Protein AF-A0A2V5UMK8-F1 (afdb_monomer_lite)

Radius of gyration: 26.57 Å; chains: 1; bounding box: 65×56×53 Å

Structure (mmCIF, N/CA/C/O backbone):
data_AF-A0A2V5UMK8-F1
#
_entry.id   AF-A0A2V5UMK8-F1
#
loop_
_atom_site.group_PDB
_atom_site.id
_atom_site.type_symbol
_atom_site.label_atom_id
_atom_site.label_alt_id
_atom_site.label_comp_id
_atom_site.label_asym_id
_atom_site.label_entity_id
_atom_site.label_seq_id
_atom_site.pdbx_PDB_ins_code
_atom_site.Cartn_x
_atom_site.Cartn_y
_atom_site.Cartn_z
_atom_site.occupancy
_atom_site.B_iso_or_equiv
_atom_site.auth_seq_id
_atom_site.auth_comp_id
_atom_site.auth_asym_id
_atom_site.auth_atom_id
_atom_site.pdbx_PDB_model_num
ATOM 1 N N . MET A 1 1 ? 15.192 20.228 -16.093 1.00 54.19 1 MET A N 1
ATOM 2 C CA . MET A 1 1 ? 15.512 18.906 -16.683 1.00 54.19 1 MET A CA 1
ATOM 3 C C . MET A 1 1 ? 14.305 18.420 -17.488 1.00 54.19 1 MET A C 1
ATOM 5 O O . MET A 1 1 ? 13.425 17.809 -16.899 1.00 54.19 1 MET A O 1
ATOM 9 N N . PRO A 1 2 ? 14.217 18.729 -18.793 1.00 76.25 2 PRO A N 1
ATOM 10 C CA . PRO A 1 2 ? 13.016 18.487 -19.614 1.00 76.25 2 PRO A CA 1
ATOM 11 C C . PRO A 1 2 ? 12.620 17.009 -19.768 1.00 76.25 2 PRO A C 1
ATOM 13 O O . PRO A 1 2 ? 11.443 16.683 -19.874 1.00 76.25 2 PRO A O 1
ATOM 16 N N . GLN A 1 3 ? 13.601 16.107 -19.758 1.00 80.94 3 GLN A N 1
ATOM 17 C CA . GLN A 1 3 ? 13.406 14.666 -19.945 1.00 80.94 3 GLN A CA 1
ATOM 18 C C . GLN A 1 3 ? 13.043 13.902 -18.661 1.00 80.94 3 GLN A C 1
ATOM 20 O O . GLN A 1 3 ? 12.624 12.748 -18.733 1.00 80.94 3 GLN A O 1
ATOM 25 N N . LYS A 1 4 ? 13.223 14.507 -17.480 1.00 87.56 4 LYS A N 1
ATOM 26 C CA . LYS A 1 4 ? 12.991 13.837 -16.197 1.00 87.56 4 LYS A CA 1
ATOM 27 C C . LYS A 1 4 ? 11.522 13.998 -15.805 1.00 87.56 4 LYS A C 1
ATOM 29 O O . LYS A 1 4 ? 11.128 15.059 -15.334 1.00 87.56 4 LYS A O 1
ATOM 34 N N . LYS A 1 5 ? 10.730 12.942 -16.000 1.00 85.06 5 LYS A N 1
ATOM 35 C CA . LYS A 1 5 ? 9.374 12.825 -15.447 1.00 85.06 5 LYS A CA 1
ATOM 36 C C . LYS A 1 5 ? 9.430 11.968 -14.187 1.00 85.06 5 LYS A C 1
ATOM 38 O O . LYS A 1 5 ? 9.942 10.851 -14.243 1.00 85.06 5 LYS A O 1
ATOM 43 N N . ASN A 1 6 ? 8.929 12.491 -13.075 1.00 90.94 6 ASN A N 1
ATOM 44 C CA . ASN A 1 6 ? 8.867 11.753 -11.819 1.00 90.94 6 ASN A CA 1
ATOM 45 C C . ASN A 1 6 ? 7.562 10.940 -11.768 1.00 90.94 6 ASN A C 1
ATOM 47 O O . ASN A 1 6 ? 6.521 11.436 -12.205 1.00 90.94 6 ASN A O 1
ATOM 51 N N . PRO A 1 7 ? 7.580 9.700 -11.256 1.00 90.56 7 PRO A N 1
ATOM 52 C CA . PRO A 1 7 ? 6.381 8.885 -11.104 1.00 90.56 7 PRO A CA 1
ATOM 53 C C . PRO A 1 7 ? 5.605 9.258 -9.826 1.00 90.56 7 PRO A C 1
ATOM 55 O O . PRO A 1 7 ? 5.229 8.381 -9.049 1.00 90.56 7 PRO A O 1
ATOM 58 N N . ASP A 1 8 ? 5.336 10.553 -9.619 1.00 90.19 8 ASP A N 1
ATOM 59 C CA . ASP A 1 8 ? 4.770 11.099 -8.372 1.00 90.19 8 ASP A CA 1
ATOM 60 C C . ASP A 1 8 ? 3.454 10.400 -7.984 1.00 90.19 8 ASP A C 1
ATOM 62 O O . ASP A 1 8 ? 3.213 10.081 -6.822 1.00 90.19 8 ASP A O 1
ATOM 66 N N . MET A 1 9 ? 2.624 10.066 -8.976 1.00 88.38 9 MET A N 1
ATOM 67 C CA . MET A 1 9 ? 1.349 9.364 -8.779 1.00 88.38 9 MET A CA 1
ATOM 68 C C . MET A 1 9 ? 1.532 7.972 -8.160 1.00 88.38 9 MET A C 1
ATOM 70 O O . MET A 1 9 ? 0.804 7.586 -7.239 1.00 88.38 9 MET A O 1
ATOM 74 N N . ALA A 1 10 ? 2.525 7.217 -8.636 1.00 91.44 10 ALA A N 1
ATOM 75 C CA . ALA A 1 10 ? 2.846 5.898 -8.104 1.00 91.44 10 ALA A CA 1
ATOM 76 C C . ALA A 1 10 ? 3.501 6.006 -6.717 1.00 91.44 10 ALA A C 1
ATOM 78 O O . ALA A 1 10 ? 3.226 5.190 -5.835 1.00 91.44 10 ALA A O 1
ATOM 79 N N . GLU A 1 11 ? 4.324 7.033 -6.494 1.00 94.19 11 GLU A N 1
ATOM 80 C CA . GLU A 1 11 ? 4.958 7.298 -5.201 1.00 94.19 11 GLU A CA 1
ATOM 81 C C . GLU A 1 11 ? 3.935 7.652 -4.119 1.00 94.19 11 GLU A C 1
ATOM 83 O O . GLU A 1 11 ? 3.938 7.041 -3.047 1.00 94.19 11 GLU A O 1
ATOM 88 N N . LEU A 1 12 ? 3.010 8.565 -4.419 1.00 92.50 12 LEU A N 1
ATOM 89 C CA . LEU A 1 12 ? 1.935 8.960 -3.511 1.00 92.50 12 LEU A CA 1
ATOM 90 C C . LEU A 1 12 ? 1.014 7.787 -3.187 1.00 92.50 12 LEU A C 1
ATOM 92 O O . LEU A 1 12 ? 0.648 7.593 -2.027 1.00 92.50 12 LEU A O 1
ATOM 96 N N . THR A 1 13 ? 0.665 6.973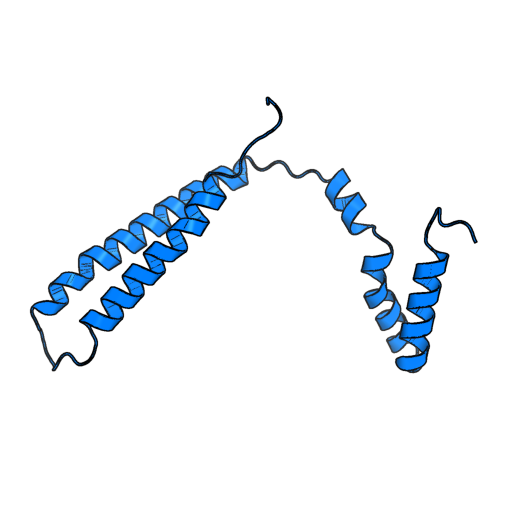 -4.185 1.00 93.44 13 THR A N 1
ATOM 97 C CA . THR A 1 13 ? -0.214 5.824 -3.947 1.00 93.44 13 THR A CA 1
ATOM 98 C C . THR A 1 13 ? 0.470 4.751 -3.103 1.00 93.44 13 THR A C 1
ATOM 100 O O . THR A 1 13 ? -0.151 4.193 -2.203 1.00 93.44 13 THR A O 1
ATOM 103 N N . ARG A 1 14 ? 1.776 4.531 -3.298 1.00 94.75 14 ARG A N 1
ATOM 104 C CA . ARG A 1 14 ? 2.576 3.663 -2.423 1.00 94.75 14 ARG A CA 1
ATOM 105 C C . ARG A 1 14 ? 2.643 4.188 -0.987 1.00 94.75 14 ARG A C 1
ATOM 107 O O . ARG A 1 14 ? 2.568 3.396 -0.053 1.00 94.75 14 ARG A O 1
ATOM 114 N N . GLY A 1 15 ? 2.760 5.502 -0.796 1.00 95.06 15 GLY A N 1
ATOM 115 C CA . GLY A 1 15 ? 2.719 6.119 0.535 1.00 95.06 15 GLY A CA 1
ATOM 116 C C . GLY A 1 15 ? 1.364 5.944 1.230 1.00 95.06 15 GLY A C 1
ATOM 117 O O . GLY A 1 15 ? 1.307 5.646 2.423 1.00 95.06 15 GLY A O 1
ATOM 118 N N . LYS A 1 16 ? 0.264 6.044 0.472 1.00 95.56 16 LYS A N 1
ATOM 119 C CA . LYS A 1 16 ? -1.108 5.857 0.975 1.00 95.56 16 LYS A CA 1
ATOM 120 C C . LYS A 1 16 ? -1.374 4.457 1.538 1.00 95.56 16 LYS A C 1
ATOM 122 O O . LYS A 1 16 ? -2.249 4.324 2.390 1.00 95.56 16 LYS A O 1
ATOM 127 N N . THR A 1 17 ? -0.587 3.443 1.176 1.00 96.19 17 THR A N 1
ATOM 128 C CA . THR A 1 17 ? -0.655 2.111 1.804 1.00 96.19 17 THR A CA 1
ATOM 129 C C . THR A 1 17 ? -0.484 2.176 3.325 1.00 96.19 17 THR A C 1
ATOM 131 O O . THR A 1 17 ? -1.200 1.489 4.049 1.00 96.19 17 THR A O 1
ATOM 134 N N . GLY A 1 18 ? 0.404 3.040 3.832 1.00 96.69 18 GLY A N 1
ATOM 135 C CA . GLY A 1 18 ? 0.600 3.202 5.277 1.00 96.69 18 GLY A CA 1
ATOM 136 C C . GLY A 1 18 ? -0.651 3.719 5.993 1.00 96.69 18 GLY A C 1
ATOM 137 O O . GLY A 1 18 ? -0.986 3.237 7.072 1.00 96.69 18 GLY A O 1
ATOM 138 N N . ARG A 1 19 ? -1.388 4.639 5.358 1.00 95.75 19 ARG A N 1
ATOM 139 C CA . ARG A 1 19 ? -2.665 5.158 5.873 1.00 95.75 19 ARG A CA 1
ATOM 140 C C . ARG A 1 19 ? -3.719 4.056 5.956 1.00 95.75 19 ARG A C 1
ATOM 142 O O . ARG A 1 19 ? -4.352 3.908 6.993 1.00 95.75 19 ARG A O 1
ATOM 149 N N . LEU A 1 20 ? -3.839 3.229 4.915 1.00 97.44 20 LEU A N 1
ATOM 150 C CA . LEU A 1 20 ? -4.780 2.102 4.902 1.00 97.44 20 LEU A CA 1
ATOM 151 C C . LEU A 1 20 ? -4.477 1.077 6.004 1.00 97.44 20 LEU A C 1
ATOM 153 O O . LEU A 1 20 ? -5.396 0.577 6.649 1.00 97.44 20 LEU A O 1
ATOM 157 N N . TYR A 1 21 ? -3.199 0.794 6.266 1.00 98.12 21 TYR A N 1
ATOM 158 C CA . TYR A 1 21 ? -2.812 -0.058 7.394 1.00 98.12 21 TYR A CA 1
ATOM 159 C C . TYR A 1 21 ? -3.140 0.574 8.747 1.00 98.12 21 TYR A C 1
ATOM 161 O O . TYR A 1 21 ? -3.605 -0.131 9.640 1.00 98.12 21 TYR A O 1
ATOM 169 N N . GLY A 1 22 ? -2.952 1.888 8.891 1.00 97.81 22 GLY A N 1
ATOM 170 C CA . GLY A 1 22 ? -3.378 2.628 10.080 1.00 97.81 22 GLY A CA 1
ATOM 171 C C . GLY A 1 22 ? -4.881 2.498 10.329 1.00 97.81 22 GLY A C 1
ATOM 172 O O . GLY A 1 22 ? -5.287 2.123 11.427 1.00 97.81 22 GLY A O 1
ATOM 173 N N . ASN A 1 23 ? -5.693 2.706 9.290 1.00 97.62 23 ASN A N 1
ATOM 174 C CA . ASN A 1 23 ? -7.150 2.579 9.359 1.00 97.62 23 ASN A CA 1
ATOM 175 C C . ASN A 1 23 ? -7.581 1.158 9.751 1.00 97.62 23 ASN A C 1
ATOM 177 O O . ASN A 1 23 ? -8.424 0.985 10.630 1.00 97.62 23 ASN A O 1
ATOM 181 N N . LEU A 1 24 ? -6.957 0.132 9.160 1.00 97.50 24 LEU A N 1
ATOM 182 C CA . LEU A 1 24 ? -7.217 -1.264 9.517 1.00 97.50 24 LEU A CA 1
ATOM 183 C C . LEU A 1 24 ? -6.882 -1.546 10.987 1.00 97.50 24 LEU A C 1
ATOM 185 O O . LEU A 1 24 ? -7.689 -2.138 11.701 1.00 97.50 24 LEU A O 1
ATOM 189 N N . MET A 1 25 ? -5.701 -1.128 11.447 1.00 97.94 25 MET A N 1
ATOM 190 C CA . MET A 1 25 ? -5.273 -1.374 12.826 1.00 97.94 25 MET A CA 1
ATOM 191 C C . MET A 1 25 ? -6.129 -0.618 13.839 1.00 97.94 25 MET A C 1
ATOM 193 O O . MET A 1 25 ? -6.443 -1.172 14.893 1.00 97.94 25 MET A O 1
ATOM 197 N N . SER A 1 26 ? -6.551 0.605 13.513 1.00 95.88 26 SER A N 1
ATOM 198 C CA . SER A 1 26 ? -7.515 1.365 14.310 1.00 95.88 26 SER A CA 1
ATOM 199 C C . SER A 1 26 ? -8.824 0.585 14.453 1.00 95.88 26 SER A C 1
ATOM 201 O O . SER A 1 26 ? -9.215 0.265 15.573 1.00 95.88 26 SER A O 1
ATOM 203 N N . MET A 1 27 ? -9.422 0.147 13.342 1.00 96.00 27 MET A N 1
ATOM 204 C CA . MET A 1 27 ? -10.691 -0.586 13.353 1.00 96.00 27 MET A CA 1
ATOM 205 C C . MET A 1 27 ? -10.599 -1.917 14.116 1.00 96.00 27 MET A C 1
ATOM 207 O O . MET A 1 27 ? -11.464 -2.225 14.935 1.00 96.00 27 MET A O 1
ATOM 211 N N . LEU A 1 28 ? -9.529 -2.693 13.910 1.00 96.88 28 LEU A N 1
ATOM 212 C CA . LEU A 1 28 ? -9.296 -3.937 14.655 1.00 96.88 28 LEU A CA 1
ATOM 213 C C . LEU A 1 28 ? -9.151 -3.689 16.160 1.00 96.88 28 LEU A C 1
ATOM 215 O O . LEU A 1 28 ? -9.624 -4.495 16.960 1.00 96.88 28 LEU A O 1
ATOM 219 N N . THR A 1 29 ? -8.509 -2.587 16.548 1.00 96.06 29 THR A N 1
ATOM 220 C CA . THR A 1 29 ? -8.294 -2.241 17.957 1.00 96.06 29 THR A CA 1
ATOM 221 C C . THR A 1 29 ? -9.578 -1.749 18.614 1.00 96.06 29 THR A C 1
ATOM 223 O O . THR A 1 29 ? -9.877 -2.195 19.717 1.00 96.06 29 THR A O 1
ATOM 226 N N . THR A 1 30 ? -10.371 -0.918 17.932 1.00 94.62 30 THR A N 1
ATOM 227 C CA . THR A 1 30 ? -11.696 -0.485 18.405 1.00 94.62 30 THR A CA 1
ATOM 228 C C . THR A 1 30 ? -12.616 -1.679 18.633 1.00 94.62 30 THR A C 1
ATOM 230 O O . THR A 1 30 ? -13.310 -1.749 19.640 1.00 94.62 30 THR A O 1
ATOM 233 N N . MET A 1 31 ? -12.587 -2.663 17.731 1.00 95.06 31 MET A N 1
ATOM 234 C CA . MET A 1 31 ? -13.447 -3.845 17.825 1.00 95.06 31 MET A CA 1
ATOM 235 C C . MET A 1 31 ? -12.949 -4.899 18.826 1.00 95.06 31 MET A C 1
ATOM 237 O O . MET A 1 31 ? -13.686 -5.824 19.181 1.00 95.06 31 MET A O 1
ATOM 241 N N . LYS A 1 32 ? -11.696 -4.802 19.281 1.00 96.62 32 LYS A N 1
ATOM 242 C CA . LYS A 1 32 ? -11.070 -5.814 20.133 1.00 96.62 32 LYS A CA 1
ATOM 243 C C . LYS A 1 32 ? -11.750 -5.874 21.501 1.00 96.62 32 LYS A C 1
ATOM 245 O O . LYS A 1 32 ? -11.705 -4.922 22.267 1.00 96.62 32 LYS A O 1
ATOM 250 N N . ALA A 1 33 ? -12.244 -7.063 21.852 1.00 95.62 33 ALA A N 1
ATOM 251 C CA . ALA A 1 33 ? -12.823 -7.374 23.162 1.00 95.62 33 ALA A CA 1
ATOM 252 C C . ALA A 1 33 ? -14.060 -6.535 23.545 1.00 95.62 33 ALA A C 1
ATOM 254 O O . ALA A 1 33 ? -14.382 -6.433 24.729 1.00 95.62 33 ALA A O 1
ATOM 255 N N . LEU A 1 34 ? -14.783 -5.989 22.560 1.00 94.94 34 LEU A N 1
ATOM 256 C CA . LEU A 1 34 ? -16.097 -5.401 22.806 1.00 94.94 34 LEU A CA 1
ATOM 257 C C . LEU A 1 34 ? -17.097 -6.495 23.229 1.00 94.94 34 LEU A C 1
ATOM 259 O O . LEU A 1 34 ? -17.211 -7.515 22.541 1.00 94.94 34 LEU A O 1
ATOM 263 N N . PRO A 1 35 ? -17.833 -6.313 24.340 1.00 95.06 35 PRO A N 1
ATOM 264 C CA . PRO A 1 35 ? -18.922 -7.211 24.698 1.00 95.06 35 PRO A CA 1
ATOM 265 C C . PRO A 1 35 ? -20.068 -7.080 23.686 1.00 95.06 35 PRO A C 1
ATOM 267 O O . PRO A 1 35 ? -20.296 -6.012 23.127 1.00 95.06 35 PRO A O 1
ATOM 270 N N . SER A 1 36 ? -20.836 -8.148 23.472 1.00 92.75 36 SER A N 1
ATOM 271 C CA . SER A 1 36 ? -22.100 -8.047 22.721 1.00 92.75 36 SER A CA 1
ATOM 272 C C . SER A 1 36 ? -23.110 -7.201 23.519 1.00 92.75 36 SER A C 1
ATOM 274 O O . SER A 1 36 ? -23.136 -7.295 24.743 1.00 92.75 36 SER A O 1
ATOM 276 N N . SER A 1 37 ? -23.985 -6.368 22.948 1.00 90.56 37 SER A N 1
ATOM 277 C CA . SER A 1 37 ? -24.328 -6.134 21.537 1.00 90.56 37 SER A CA 1
ATOM 278 C C . SER A 1 37 ? -23.788 -4.775 21.047 1.00 90.56 37 SER A C 1
ATOM 280 O O . SER A 1 37 ? -22.604 -4.677 20.741 1.00 90.56 37 SER A O 1
ATOM 282 N N . TYR A 1 38 ? -24.613 -3.727 20.958 1.00 94.25 38 TYR A N 1
ATOM 283 C CA . TYR A 1 38 ? -24.177 -2.403 20.506 1.00 94.25 38 TYR A CA 1
ATOM 284 C C . TYR A 1 38 ? -23.413 -1.651 21.602 1.00 94.25 38 TYR A C 1
ATOM 286 O O . TYR A 1 38 ? -23.933 -1.449 22.700 1.00 94.25 38 TYR A O 1
ATOM 294 N N . ASN A 1 39 ? -22.219 -1.167 21.255 1.00 96.12 39 ASN A N 1
ATOM 295 C CA . ASN A 1 39 ? -21.408 -0.270 22.077 1.00 96.12 39 ASN A CA 1
ATOM 296 C C . ASN A 1 39 ? -21.184 1.039 21.319 1.00 96.12 39 ASN A C 1
ATOM 298 O O . ASN A 1 39 ? -21.068 1.043 20.093 1.00 96.12 39 ASN A O 1
ATOM 302 N N . ARG A 1 40 ? -21.111 2.164 22.036 1.00 95.31 40 ARG A N 1
ATOM 303 C CA . ARG A 1 40 ? -20.971 3.484 21.403 1.00 95.31 40 ARG A CA 1
ATOM 304 C C . ARG A 1 40 ? -19.598 3.691 20.755 1.00 95.31 40 ARG A C 1
ATOM 306 O O . ARG A 1 40 ? -19.502 4.457 19.807 1.00 95.31 40 ARG A O 1
ATOM 313 N N . ASP A 1 41 ? -18.594 2.944 21.195 1.00 94.19 41 ASP A N 1
ATOM 314 C CA . ASP A 1 41 ? -17.256 2.822 20.607 1.00 94.19 41 ASP A CA 1
ATOM 315 C C . ASP A 1 41 ? -17.312 2.451 19.116 1.00 94.19 41 ASP A C 1
ATOM 317 O O . ASP A 1 41 ? -16.476 2.883 18.328 1.00 94.19 41 ASP A O 1
ATOM 321 N N . MET A 1 42 ? -18.353 1.719 18.694 1.00 93.81 42 MET A N 1
ATOM 322 C CA . MET A 1 42 ? -18.570 1.369 17.287 1.00 93.81 42 MET A CA 1
ATOM 323 C C . MET A 1 42 ? -18.841 2.588 16.396 1.00 93.81 42 MET A C 1
ATOM 325 O O . MET A 1 42 ? -18.900 2.429 15.188 1.00 93.81 42 MET A O 1
ATOM 329 N N . GLN A 1 43 ? -19.022 3.799 16.936 1.00 94.88 43 GLN A N 1
ATOM 330 C CA . GLN A 1 43 ? -19.181 5.008 16.119 1.00 94.88 43 GLN A CA 1
ATOM 331 C C . GLN A 1 43 ? -17.907 5.386 15.348 1.00 94.88 43 GLN A C 1
ATOM 333 O O . GLN A 1 43 ? -18.029 5.984 14.279 1.00 94.88 43 GLN A O 1
ATOM 338 N N . GLU A 1 44 ? -16.736 4.968 15.838 1.00 93.38 44 GLU A N 1
ATOM 339 C CA . GLU A 1 44 ? -15.420 5.191 15.216 1.00 93.38 44 GLU A CA 1
ATOM 340 C C . GLU A 1 44 ? -15.197 4.353 13.936 1.00 93.38 44 GLU A C 1
ATOM 342 O O . GLU A 1 44 ? -14.194 4.506 13.242 1.00 93.38 44 GLU A O 1
ATOM 347 N N . ASP A 1 45 ? -16.126 3.458 13.586 1.00 91.50 45 ASP A N 1
ATOM 348 C CA . ASP A 1 45 ? -16.019 2.579 12.416 1.00 91.50 45 ASP A CA 1
ATOM 349 C C . ASP A 1 45 ? -16.057 3.326 11.069 1.00 91.50 45 ASP A C 1
ATOM 351 O O . ASP A 1 45 ? -15.398 2.931 10.103 1.00 91.50 45 ASP A O 1
ATOM 355 N N . LYS A 1 46 ? -16.832 4.411 10.996 1.00 93.81 46 LYS A N 1
ATOM 356 C CA . LYS A 1 46 ? -17.160 5.105 9.743 1.00 93.81 46 LYS A CA 1
ATOM 357 C C . LYS A 1 46 ? -15.993 5.894 9.184 1.00 93.81 46 LYS A C 1
ATOM 359 O O . LYS A 1 46 ? -15.783 5.862 7.976 1.00 93.81 46 LYS A O 1
ATOM 364 N N . GLU A 1 47 ? -15.249 6.597 10.032 1.00 94.50 47 GLU A N 1
ATOM 365 C CA . GLU A 1 47 ? -14.185 7.493 9.574 1.00 94.50 47 GLU A CA 1
ATOM 366 C C . GLU A 1 47 ? -13.072 6.707 8.879 1.00 94.50 47 GLU A C 1
ATOM 368 O O . GLU A 1 47 ? -12.755 6.971 7.718 1.00 94.50 47 GLU A O 1
ATOM 373 N N . ALA A 1 48 ? -12.554 5.671 9.548 1.00 94.31 48 ALA A N 1
ATOM 374 C CA . ALA A 1 48 ? -11.515 4.802 9.002 1.00 94.31 48 ALA A CA 1
ATOM 375 C C . ALA A 1 48 ? -11.985 4.060 7.738 1.00 94.31 48 ALA A C 1
ATOM 377 O O . ALA A 1 48 ? -11.210 3.884 6.790 1.00 94.31 48 ALA A O 1
ATOM 378 N N . LEU A 1 49 ? -13.254 3.638 7.694 1.00 96.06 49 LEU A N 1
ATOM 379 C CA . LEU A 1 49 ? -13.824 2.959 6.534 1.00 96.06 49 LEU A CA 1
ATOM 380 C C . LEU A 1 49 ? -13.967 3.901 5.333 1.00 96.06 49 LEU A C 1
ATOM 382 O O . LEU A 1 49 ? -13.492 3.571 4.244 1.00 96.06 49 LEU A O 1
ATOM 386 N N . PHE A 1 50 ? -14.600 5.062 5.511 1.00 97.50 50 PHE A N 1
ATOM 387 C CA . PHE A 1 50 ? -14.830 6.014 4.422 1.00 97.50 50 PHE A CA 1
ATOM 388 C C . PHE A 1 50 ? -13.522 6.572 3.879 1.00 97.50 50 PHE A C 1
ATOM 390 O O . PHE A 1 50 ? -13.317 6.561 2.667 1.00 97.50 50 PHE A O 1
ATOM 397 N N . ASP A 1 51 ? -12.587 6.923 4.760 1.00 97.38 51 ASP A N 1
ATOM 398 C CA . ASP A 1 51 ? -11.256 7.357 4.353 1.00 97.38 51 ASP A CA 1
ATOM 399 C C . ASP A 1 51 ? -10.527 6.307 3.501 1.00 97.38 51 ASP A C 1
ATOM 401 O O . ASP A 1 51 ? -9.896 6.626 2.487 1.00 97.38 51 ASP A O 1
ATOM 405 N N . SER A 1 52 ? -10.644 5.031 3.880 1.00 97.38 52 SER A N 1
ATOM 406 C CA . SER A 1 52 ? -10.045 3.928 3.128 1.00 97.38 52 SER A CA 1
ATOM 407 C C . SER A 1 52 ? -10.688 3.766 1.752 1.00 97.38 52 SER A C 1
ATOM 409 O O . SER A 1 52 ? -9.979 3.635 0.752 1.00 97.38 52 SER A O 1
ATOM 411 N N . VAL A 1 53 ? -12.021 3.810 1.681 1.00 97.75 53 VAL A N 1
ATOM 412 C CA . VAL A 1 53 ? -12.768 3.694 0.420 1.00 97.75 53 VAL A CA 1
ATOM 413 C C . VAL A 1 53 ? -12.425 4.842 -0.525 1.00 97.75 53 VAL A C 1
ATOM 415 O O . VAL A 1 53 ? -12.107 4.593 -1.690 1.00 97.75 53 VAL A O 1
ATOM 418 N N . ASP A 1 54 ? -12.428 6.079 -0.035 1.00 97.38 54 ASP A N 1
ATOM 419 C CA . ASP A 1 54 ? -12.112 7.259 -0.840 1.00 97.38 54 ASP A CA 1
ATOM 420 C C . ASP A 1 54 ? -10.656 7.238 -1.303 1.00 97.38 54 ASP A C 1
ATOM 422 O O . ASP A 1 54 ? -10.345 7.550 -2.456 1.00 97.38 54 ASP A O 1
ATOM 426 N N . THR A 1 55 ? -9.742 6.801 -0.437 1.00 96.44 55 THR A N 1
ATOM 427 C CA . THR A 1 55 ? -8.330 6.631 -0.786 1.00 96.44 55 THR A CA 1
ATOM 428 C C . THR A 1 55 ? -8.148 5.621 -1.918 1.00 96.44 55 THR A C 1
ATOM 430 O O . THR A 1 55 ? -7.412 5.907 -2.867 1.00 96.44 55 THR A O 1
ATOM 433 N N . ILE A 1 56 ? -8.826 4.471 -1.849 1.00 96.69 56 ILE A N 1
ATOM 434 C CA . ILE A 1 56 ? -8.734 3.407 -2.858 1.00 96.69 56 ILE A CA 1
ATOM 435 C C . ILE A 1 56 ? -9.383 3.838 -4.175 1.00 96.69 56 ILE A C 1
ATOM 437 O O . ILE A 1 56 ? -8.779 3.648 -5.229 1.00 96.69 56 ILE A O 1
ATOM 441 N N . LYS A 1 57 ? -10.570 4.456 -4.141 1.00 97.38 57 LYS A N 1
ATOM 442 C CA . LYS A 1 57 ? -11.241 4.965 -5.350 1.00 97.38 57 LYS A CA 1
ATOM 443 C C . LYS A 1 57 ? -10.358 5.953 -6.103 1.00 97.38 57 LYS A C 1
ATOM 445 O O . LYS A 1 57 ? -10.071 5.743 -7.279 1.00 97.38 57 LYS A O 1
ATOM 450 N N . ASN A 1 58 ? -9.838 6.954 -5.394 1.00 94.94 58 ASN A N 1
ATOM 451 C CA . ASN A 1 58 ? -8.928 7.937 -5.975 1.00 94.94 58 ASN A CA 1
ATOM 452 C C . ASN A 1 58 ? -7.666 7.269 -6.543 1.00 94.94 58 ASN A C 1
ATOM 454 O O . ASN A 1 58 ? -7.230 7.598 -7.640 1.00 94.94 58 ASN A O 1
ATOM 458 N N . ALA A 1 59 ? -7.075 6.308 -5.827 1.00 95.56 59 ALA A N 1
ATOM 459 C CA . ALA A 1 59 ? -5.911 5.572 -6.318 1.00 95.56 59 ALA A CA 1
ATOM 460 C C . ALA A 1 59 ? -6.199 4.839 -7.640 1.00 95.56 59 ALA A C 1
ATOM 462 O O . ALA A 1 59 ? -5.400 4.921 -8.573 1.00 95.56 59 ALA A O 1
ATOM 463 N N . LEU A 1 60 ? -7.340 4.153 -7.736 1.00 95.69 60 LEU A N 1
ATOM 464 C CA . LEU A 1 60 ? -7.735 3.411 -8.934 1.00 95.69 60 LEU A CA 1
ATOM 465 C C . LEU A 1 60 ? -7.966 4.333 -10.135 1.00 95.69 60 LEU A C 1
ATOM 467 O O . LEU A 1 60 ? -7.474 4.041 -11.224 1.00 95.69 60 LEU A O 1
ATOM 471 N N . GLU A 1 61 ? -8.656 5.457 -9.942 1.00 95.00 61 GLU A N 1
ATOM 472 C CA . GLU A 1 61 ? -8.885 6.449 -11.001 1.00 95.00 61 GLU A CA 1
ATOM 473 C C . GLU A 1 61 ? -7.567 7.032 -11.526 1.00 95.00 61 GLU A C 1
ATOM 475 O O . GLU A 1 61 ? -7.344 7.108 -12.738 1.00 95.00 61 GLU A O 1
ATOM 480 N N . LEU A 1 62 ? -6.649 7.370 -10.617 1.00 92.75 62 LEU A N 1
ATOM 481 C CA . LEU A 1 62 ? -5.335 7.898 -10.970 1.00 92.75 62 LEU A CA 1
ATOM 482 C C . LEU A 1 62 ? -4.481 6.873 -11.724 1.00 92.75 62 LEU A C 1
ATOM 484 O O . LEU A 1 62 ? -3.845 7.217 -12.723 1.00 92.75 62 LEU A O 1
ATOM 488 N N . PHE A 1 63 ? -4.482 5.610 -11.290 1.00 94.12 63 PHE A N 1
ATOM 489 C CA . PHE A 1 63 ? -3.771 4.542 -11.993 1.00 94.12 63 PHE A CA 1
ATOM 490 C C . PHE A 1 63 ? -4.363 4.266 -13.375 1.00 94.12 63 PHE A C 1
ATOM 492 O O . PHE A 1 63 ? -3.606 4.094 -14.330 1.00 94.12 63 PHE A O 1
ATOM 499 N N . ALA A 1 64 ? -5.691 4.273 -13.512 1.00 94.94 64 ALA A N 1
ATOM 500 C CA . ALA A 1 64 ? -6.351 4.105 -14.802 1.00 94.94 64 ALA A CA 1
ATOM 501 C C . ALA A 1 64 ? -5.958 5.219 -15.788 1.00 94.94 64 ALA A C 1
ATOM 503 O O . ALA A 1 64 ? -5.635 4.937 -16.944 1.00 94.94 64 ALA A O 1
ATOM 504 N N . ALA A 1 65 ? -5.916 6.475 -15.330 1.00 92.94 65 ALA A N 1
ATOM 505 C CA . ALA A 1 65 ? -5.457 7.601 -16.140 1.00 92.94 65 ALA A CA 1
ATOM 506 C C . ALA A 1 65 ? -3.965 7.487 -16.505 1.00 92.94 65 ALA A C 1
ATOM 508 O O . ALA A 1 65 ? -3.593 7.680 -17.661 1.00 92.94 65 ALA A O 1
ATOM 509 N N . MET A 1 66 ? -3.113 7.117 -15.545 1.00 92.44 66 MET A N 1
ATOM 510 C CA . MET A 1 66 ? -1.671 6.965 -15.764 1.00 92.44 66 MET A CA 1
ATOM 511 C C . MET A 1 66 ? -1.351 5.863 -16.782 1.00 92.44 66 MET A C 1
ATOM 513 O O . MET A 1 66 ? -0.512 6.062 -17.660 1.00 92.44 66 MET A O 1
ATOM 517 N N . LEU A 1 67 ? -2.015 4.707 -16.685 1.00 92.50 67 LEU A N 1
ATOM 518 C CA . LEU A 1 67 ? -1.785 3.573 -17.584 1.00 92.50 67 LEU A CA 1
ATOM 519 C C . LEU A 1 67 ? -2.185 3.880 -19.030 1.00 92.50 67 LEU A C 1
ATOM 521 O O . LEU A 1 67 ? -1.534 3.387 -19.946 1.00 92.50 67 LEU A O 1
ATOM 525 N N . ARG A 1 68 ? -3.203 4.721 -19.247 1.00 93.94 68 ARG A N 1
ATOM 526 C CA . ARG A 1 68 ? -3.606 5.155 -20.595 1.00 93.94 68 ARG A CA 1
ATOM 527 C C . ARG A 1 68 ? -2.528 5.961 -21.320 1.00 93.94 68 ARG A C 1
ATOM 529 O O . ARG A 1 68 ? -2.414 5.852 -22.535 1.00 93.94 68 ARG A O 1
ATOM 536 N N . GLU A 1 69 ? -1.751 6.754 -20.589 1.00 92.19 69 GLU A N 1
ATOM 537 C CA . GLU A 1 69 ? -0.697 7.618 -21.144 1.00 92.19 69 GLU A CA 1
ATOM 538 C C . GLU A 1 69 ? 0.691 6.952 -21.146 1.00 92.19 69 GLU A C 1
ATOM 540 O O . GLU A 1 69 ? 1.671 7.514 -21.652 1.00 92.19 69 GLU A O 1
ATOM 545 N N . LEU A 1 70 ? 0.806 5.752 -20.567 1.00 92.25 70 LEU A N 1
ATOM 546 C CA . LEU A 1 70 ? 2.064 5.025 -20.464 1.00 92.25 70 LEU A CA 1
ATOM 547 C C . LEU A 1 70 ? 2.577 4.641 -21.859 1.00 92.25 70 LEU A C 1
ATOM 549 O O . LEU A 1 70 ? 1.953 3.875 -22.590 1.00 92.25 70 LEU A O 1
ATOM 553 N N . LYS A 1 71 ? 3.774 5.121 -22.207 1.00 92.56 71 LYS A N 1
ATOM 554 C CA . LYS A 1 71 ? 4.470 4.734 -23.439 1.00 92.56 71 LYS A CA 1
ATOM 555 C C . LYS A 1 71 ? 5.521 3.680 -23.140 1.00 92.56 71 LYS A C 1
ATOM 557 O O . LYS A 1 71 ? 6.493 3.939 -22.433 1.00 92.56 71 LYS A O 1
ATOM 562 N N . ILE A 1 72 ? 5.329 2.501 -23.714 1.00 93.56 72 ILE A N 1
ATOM 563 C CA . ILE A 1 72 ? 6.253 1.380 -23.579 1.00 93.56 72 ILE A CA 1
ATOM 564 C C . ILE A 1 72 ? 7.393 1.537 -24.590 1.00 93.56 72 ILE A C 1
ATOM 566 O O . ILE A 1 72 ? 7.159 1.660 -25.790 1.00 93.56 72 ILE A O 1
ATOM 570 N N . ASN A 1 73 ? 8.639 1.500 -24.112 1.00 94.38 73 ASN A N 1
ATOM 571 C CA . ASN A 1 73 ? 9.811 1.438 -24.982 1.00 94.38 73 ASN A CA 1
ATOM 572 C C . ASN A 1 73 ? 10.108 -0.027 -25.332 1.00 94.38 73 ASN A C 1
ATOM 574 O O . ASN A 1 73 ? 10.818 -0.715 -24.596 1.00 94.38 73 ASN A O 1
ATOM 578 N N . ARG A 1 74 ? 9.531 -0.492 -26.446 1.00 94.31 74 ARG A N 1
ATOM 579 C CA . ARG A 1 74 ? 9.641 -1.884 -26.898 1.00 94.31 74 ARG A CA 1
ATOM 580 C C . ARG A 1 74 ? 11.084 -2.296 -27.172 1.00 94.31 74 ARG A C 1
ATOM 582 O O . ARG A 1 74 ? 11.495 -3.329 -26.669 1.00 94.31 74 ARG A O 1
ATOM 589 N N . GLU A 1 75 ? 11.849 -1.480 -27.892 1.00 94.00 75 GLU A N 1
ATOM 590 C CA . GLU A 1 75 ? 13.242 -1.786 -28.249 1.00 94.00 75 GLU A CA 1
ATOM 591 C C . GLU A 1 75 ? 14.111 -1.995 -27.006 1.00 94.00 75 GLU A C 1
ATOM 593 O O . GLU A 1 75 ? 14.845 -2.974 -26.904 1.00 94.00 75 GLU A O 1
ATOM 598 N N . ARG A 1 76 ? 13.982 -1.110 -26.008 1.00 92.12 76 ARG A N 1
ATOM 599 C CA . ARG A 1 76 ? 14.722 -1.239 -24.748 1.00 92.12 76 ARG A CA 1
ATOM 600 C C . ARG A 1 76 ? 14.290 -2.468 -23.951 1.00 92.12 76 ARG A C 1
ATOM 602 O O . ARG A 1 76 ? 15.136 -3.104 -23.327 1.00 92.12 76 ARG A O 1
ATOM 609 N N . MET A 1 77 ? 12.996 -2.787 -23.941 1.00 92.94 77 MET A N 1
ATOM 610 C CA . MET A 1 77 ? 12.492 -3.992 -23.278 1.00 92.94 77 MET A CA 1
ATOM 611 C C . MET A 1 77 ? 12.967 -5.269 -23.974 1.00 92.94 77 MET A C 1
ATOM 613 O O . MET A 1 77 ? 13.354 -6.212 -23.297 1.00 92.94 77 MET A O 1
ATOM 617 N N . GLU A 1 78 ? 12.981 -5.288 -25.304 1.00 91.31 78 GLU A N 1
ATOM 618 C CA . GLU A 1 78 ? 13.433 -6.421 -26.112 1.00 91.31 78 GLU A CA 1
ATOM 619 C C . GLU A 1 78 ? 14.941 -6.649 -25.971 1.00 91.31 78 GLU A C 1
ATOM 621 O O . GLU A 1 78 ? 15.371 -7.772 -25.713 1.00 91.31 78 GLU A O 1
ATOM 626 N N . ALA A 1 79 ? 15.743 -5.582 -26.016 1.00 89.69 79 ALA A N 1
ATOM 627 C CA . ALA A 1 79 ? 17.176 -5.658 -25.747 1.00 89.69 79 ALA A CA 1
ATOM 628 C C . ALA A 1 79 ? 17.470 -6.208 -24.340 1.00 89.69 79 ALA A C 1
ATOM 630 O O . ALA A 1 79 ? 18.357 -7.042 -24.182 1.00 89.69 79 ALA A O 1
ATOM 631 N N . ALA A 1 80 ? 16.702 -5.787 -23.327 1.00 87.88 80 ALA A N 1
ATOM 632 C CA . ALA A 1 80 ? 16.830 -6.314 -21.969 1.00 87.88 80 ALA A CA 1
ATOM 633 C C . ALA A 1 80 ? 16.385 -7.785 -21.858 1.00 87.88 80 ALA A C 1
ATOM 635 O O . ALA A 1 80 ? 16.999 -8.551 -21.123 1.00 87.88 80 ALA A O 1
ATOM 636 N N . ALA A 1 81 ? 15.345 -8.191 -22.591 1.00 86.94 81 ALA A N 1
ATOM 637 C CA . ALA A 1 81 ? 14.845 -9.567 -22.602 1.00 86.94 81 ALA A CA 1
ATOM 638 C C . ALA A 1 81 ? 15.748 -10.543 -23.376 1.00 86.94 81 ALA A C 1
ATOM 640 O O . ALA A 1 81 ? 15.676 -11.748 -23.156 1.00 86.94 81 ALA A O 1
ATOM 641 N N . THR A 1 82 ? 16.600 -10.033 -24.268 1.00 83.06 82 THR A N 1
ATOM 642 C CA . THR A 1 82 ? 17.513 -10.839 -25.096 1.00 83.06 82 THR A CA 1
ATOM 643 C C . THR A 1 82 ? 18.865 -11.084 -24.407 1.00 83.06 82 THR A C 1
ATOM 645 O O . THR A 1 82 ? 19.774 -11.641 -25.019 1.00 83.06 82 THR A O 1
ATOM 648 N N . ASP A 1 83 ? 19.026 -10.698 -23.133 1.00 80.56 83 ASP A N 1
ATOM 649 C CA . ASP A 1 83 ? 20.236 -11.005 -22.361 1.00 80.56 83 ASP A CA 1
ATOM 650 C C . ASP A 1 83 ? 20.464 -12.533 -22.324 1.00 80.56 83 ASP A C 1
ATOM 652 O O . ASP A 1 83 ? 19.629 -13.267 -21.782 1.00 80.56 83 ASP A O 1
ATOM 656 N N . PRO A 1 84 ? 21.596 -13.039 -22.857 1.00 72.31 84 PRO A N 1
ATOM 657 C CA . PRO A 1 84 ? 21.906 -14.467 -22.877 1.00 72.31 84 PRO A CA 1
ATOM 658 C C . PRO A 1 84 ? 21.848 -15.139 -21.500 1.00 72.31 84 PRO A C 1
ATOM 660 O O . PRO A 1 84 ? 21.592 -16.340 -21.419 1.00 72.31 84 PRO A O 1
ATOM 663 N N . ASN A 1 85 ? 22.059 -14.384 -20.416 1.00 77.88 85 ASN A N 1
ATOM 664 C CA . ASN A 1 85 ? 22.000 -14.905 -19.051 1.00 77.88 85 ASN A CA 1
ATOM 665 C C . ASN A 1 85 ? 20.580 -15.261 -18.595 1.00 77.88 85 ASN A C 1
ATOM 667 O O . ASN A 1 85 ? 20.433 -16.122 -17.728 1.00 77.88 85 ASN A O 1
ATOM 671 N N . LEU A 1 86 ? 19.542 -14.654 -19.180 1.00 80.38 86 LEU A N 1
ATOM 672 C CA . LEU A 1 86 ? 18.148 -14.965 -18.846 1.00 80.38 86 LEU A CA 1
ATOM 673 C C . LEU A 1 86 ? 17.762 -16.382 -19.295 1.00 80.38 86 LEU A C 1
ATOM 675 O O . LEU A 1 86 ? 17.032 -17.067 -18.587 1.00 80.38 86 LEU A O 1
ATOM 679 N N . PHE A 1 87 ? 18.338 -16.863 -20.401 1.00 81.31 87 PHE A N 1
ATOM 680 C CA . PHE A 1 87 ? 18.057 -18.187 -20.972 1.00 81.31 87 PHE A CA 1
ATOM 681 C C . PHE A 1 87 ? 18.828 -19.338 -20.312 1.00 81.31 87 PHE A C 1
ATOM 683 O O . PHE A 1 87 ? 18.708 -20.492 -20.725 1.00 81.31 87 PHE A O 1
ATOM 690 N N . ALA A 1 88 ? 19.650 -19.063 -19.295 1.00 80.81 88 ALA A N 1
ATOM 691 C CA . ALA A 1 88 ? 20.449 -20.083 -18.617 1.00 80.81 88 ALA A CA 1
ATOM 692 C C . ALA A 1 88 ? 19.587 -21.185 -17.985 1.00 80.81 88 ALA A C 1
ATOM 694 O O . ALA A 1 88 ? 19.957 -22.365 -18.015 1.00 80.81 88 ALA A O 1
ATOM 695 N N . THR A 1 89 ? 18.441 -20.787 -17.431 1.00 82.25 89 THR A N 1
ATOM 696 C CA . THR A 1 89 ? 17.470 -21.684 -16.803 1.00 82.25 89 THR A CA 1
ATOM 697 C C . THR A 1 89 ? 16.744 -22.512 -17.858 1.00 82.25 89 THR A C 1
ATOM 699 O O . THR A 1 89 ? 16.740 -23.736 -17.751 1.00 82.25 89 THR A O 1
ATOM 702 N N . ASP A 1 90 ? 16.246 -21.888 -18.930 1.00 82.19 90 ASP A N 1
ATOM 703 C CA . ASP A 1 90 ? 15.604 -22.593 -20.048 1.00 82.19 90 ASP A CA 1
ATOM 704 C C . ASP A 1 90 ? 16.551 -23.600 -20.703 1.00 82.19 90 ASP A C 1
ATOM 706 O O . ASP A 1 90 ? 16.175 -24.737 -20.994 1.00 82.19 90 ASP A O 1
ATOM 710 N N . LEU A 1 91 ? 17.819 -23.215 -20.885 1.00 77.56 91 LEU A N 1
ATOM 711 C CA . LEU A 1 91 ? 18.848 -24.104 -21.402 1.00 77.56 91 LEU A CA 1
ATOM 712 C C . LEU A 1 91 ? 19.084 -25.274 -20.449 1.00 77.56 91 LEU A C 1
ATOM 714 O O . LEU A 1 91 ? 19.176 -26.406 -20.914 1.00 77.56 91 LEU A O 1
ATOM 718 N N . ALA A 1 92 ? 19.167 -25.034 -19.136 1.00 79.38 92 ALA A N 1
ATOM 719 C CA . ALA A 1 92 ? 19.323 -26.095 -18.144 1.00 79.38 92 ALA A CA 1
ATOM 720 C C . ALA A 1 92 ? 18.124 -27.060 -18.140 1.00 79.38 92 ALA A C 1
ATOM 722 O O . ALA A 1 92 ? 18.335 -28.272 -18.082 1.00 79.38 92 ALA A O 1
ATOM 723 N N . GLU A 1 93 ? 16.895 -26.560 -18.271 1.00 80.81 93 GLU A N 1
ATOM 724 C CA . GLU A 1 93 ? 15.674 -27.370 -18.348 1.00 80.81 93 GLU A CA 1
ATOM 725 C C . GLU A 1 93 ? 15.556 -28.170 -19.650 1.00 80.81 93 GLU A C 1
ATOM 727 O O . GLU A 1 93 ? 15.287 -29.376 -19.614 1.00 80.81 93 GLU A O 1
ATOM 732 N N . TYR A 1 94 ? 15.779 -27.525 -20.801 1.00 81.50 94 TYR A N 1
ATOM 733 C CA . TYR A 1 94 ? 15.799 -28.175 -22.11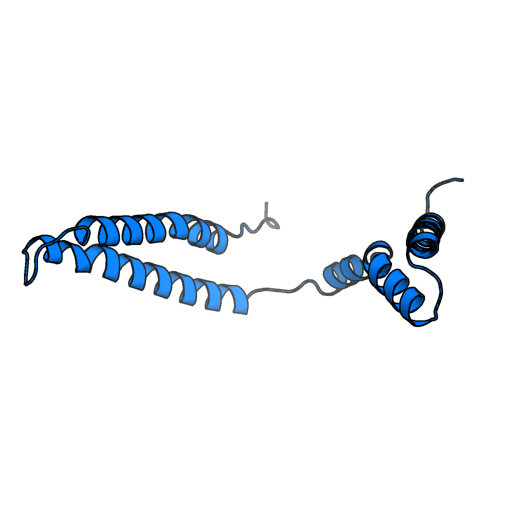6 1.00 81.50 94 TYR A CA 1
ATOM 734 C C . TYR A 1 94 ? 16.787 -29.327 -22.124 1.00 81.50 94 TYR A C 1
ATOM 736 O O . TYR A 1 94 ? 16.508 -30.432 -22.598 1.00 81.50 94 TYR A O 1
ATOM 744 N N . LEU A 1 95 ? 17.951 -29.042 -21.554 1.00 76.19 95 LEU A N 1
ATOM 745 C CA . LEU A 1 95 ? 18.943 -30.027 -21.284 1.00 76.19 95 LEU A CA 1
ATOM 746 C C . LEU A 1 95 ? 18.289 -31.107 -20.401 1.00 76.19 95 LEU A C 1
ATOM 748 O O . LEU A 1 95 ? 18.082 -32.189 -20.941 1.00 76.19 95 LEU A O 1
ATOM 752 N N . VAL A 1 96 ? 17.908 -30.900 -19.134 1.00 78.62 96 VAL A N 1
ATOM 753 C CA . VAL A 1 96 ? 17.357 -31.955 -18.231 1.00 78.62 96 VAL A CA 1
ATOM 754 C C . VAL A 1 96 ? 16.376 -32.927 -18.911 1.00 78.62 96 VAL A C 1
ATOM 756 O O . VAL A 1 96 ? 16.550 -34.136 -18.768 1.00 78.62 96 VAL A O 1
ATOM 759 N N . LYS A 1 97 ? 15.449 -32.429 -19.739 1.00 78.56 97 LYS A N 1
ATOM 760 C CA . LYS A 1 97 ? 14.486 -33.245 -20.509 1.00 78.56 97 LYS A CA 1
ATOM 761 C C . LYS A 1 97 ? 15.121 -34.234 -21.507 1.00 78.56 97 LYS A C 1
ATOM 763 O O . LYS A 1 97 ? 14.524 -35.257 -21.809 1.00 78.56 97 LYS A O 1
ATOM 768 N N . ARG A 1 98 ? 16.338 -33.970 -21.991 1.00 72.56 98 ARG A N 1
ATOM 769 C CA . ARG A 1 98 ? 17.180 -34.843 -22.839 1.00 72.56 98 ARG A CA 1
ATOM 770 C C . ARG A 1 98 ? 18.161 -35.738 -22.042 1.00 72.56 98 ARG A C 1
ATOM 772 O O . ARG A 1 98 ? 19.294 -35.928 -22.467 1.00 72.56 98 ARG A O 1
ATOM 779 N N . GLU A 1 99 ? 17.779 -36.209 -20.855 1.00 63.19 99 GLU A N 1
ATOM 780 C CA . GLU A 1 99 ? 18.423 -37.294 -20.067 1.00 63.19 99 GLU A CA 1
ATOM 781 C C . GLU A 1 99 ? 19.840 -37.124 -19.462 1.00 63.19 99 GLU A C 1
ATOM 783 O O . GLU A 1 99 ? 20.327 -38.034 -18.798 1.00 63.19 99 GLU A O 1
ATOM 788 N N . CYS A 1 100 ? 20.539 -35.993 -19.559 1.00 57.88 100 CYS A N 1
ATOM 789 C CA . CYS A 1 100 ? 21.767 -35.791 -18.758 1.00 57.88 100 CYS A CA 1
ATOM 790 C C . CYS A 1 100 ? 21.493 -35.288 -17.320 1.00 57.88 100 CYS A C 1
ATOM 792 O O . CYS A 1 100 ? 20.666 -34.404 -17.086 1.00 57.88 100 CYS A O 1
ATOM 794 N N . HIS A 1 101 ? 22.261 -35.791 -16.351 1.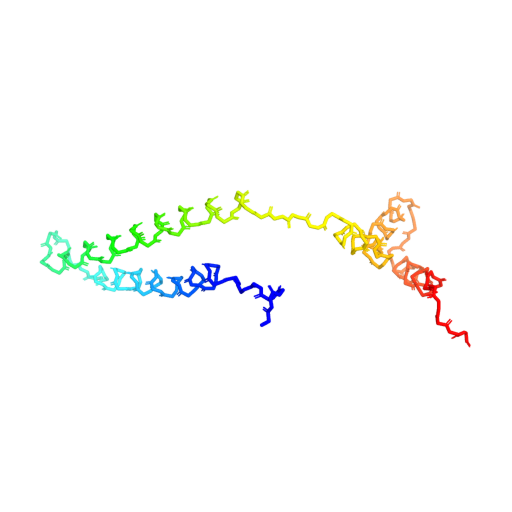00 62.41 101 HIS A N 1
ATOM 795 C CA . HIS A 1 101 ? 22.150 -35.435 -14.931 1.00 62.41 101 HIS A CA 1
ATOM 796 C C . HIS A 1 101 ? 22.340 -33.932 -14.631 1.00 62.41 101 HIS A C 1
ATOM 798 O O . HIS A 1 101 ? 23.262 -33.288 -15.140 1.00 62.41 101 HIS A O 1
ATOM 804 N N . PHE A 1 102 ? 21.504 -33.404 -13.727 1.00 59.28 102 PHE A N 1
ATOM 805 C CA . PHE A 1 102 ? 21.382 -31.980 -13.368 1.00 59.28 102 PHE A CA 1
ATOM 806 C C . PHE A 1 102 ? 22.717 -31.299 -13.000 1.00 59.28 102 PHE A C 1
ATOM 808 O O . PHE A 1 102 ? 23.018 -30.213 -13.491 1.00 59.28 102 PHE A O 1
ATOM 815 N N . ALA A 1 103 ? 23.574 -31.965 -12.217 1.00 60.81 103 ALA A N 1
ATOM 816 C CA . ALA A 1 103 ? 24.828 -31.388 -11.715 1.00 60.81 103 ALA A CA 1
ATOM 817 C C . ALA A 1 103 ? 25.907 -31.155 -12.794 1.00 60.81 103 ALA A C 1
ATOM 819 O O . ALA A 1 103 ? 26.651 -30.177 -12.729 1.00 60.81 103 ALA A O 1
ATOM 820 N N . ARG A 1 104 ? 26.001 -32.014 -13.824 1.00 56.38 104 ARG A N 1
ATOM 821 C CA . ARG A 1 104 ? 26.898 -31.744 -14.971 1.00 56.38 104 ARG A CA 1
ATOM 822 C C . ARG A 1 104 ? 26.386 -30.574 -15.813 1.00 56.38 104 ARG A C 1
ATOM 824 O O . ARG A 1 104 ? 27.179 -29.903 -16.463 1.00 56.38 104 ARG A O 1
ATOM 831 N N . ARG A 1 105 ? 25.078 -30.314 -15.782 1.00 55.94 105 ARG A N 1
ATOM 832 C CA . ARG A 1 105 ? 24.388 -29.373 -16.666 1.00 55.94 105 ARG A CA 1
ATO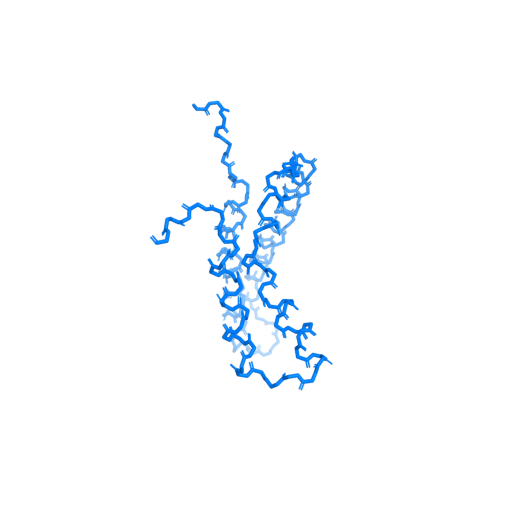M 833 C C . ARG A 1 105 ? 24.438 -27.931 -16.229 1.00 55.94 105 ARG A C 1
ATOM 835 O O . ARG A 1 105 ? 24.748 -27.095 -17.064 1.00 55.94 105 ARG A O 1
ATOM 842 N N . THR A 1 106 ? 24.244 -27.638 -14.949 1.00 60.94 106 THR A N 1
ATOM 843 C CA . THR A 1 106 ? 24.490 -26.285 -14.422 1.00 60.94 106 THR A CA 1
ATOM 844 C C . THR A 1 106 ? 25.921 -25.833 -14.714 1.00 60.94 106 THR A C 1
ATOM 846 O O . THR A 1 106 ? 26.140 -24.688 -15.104 1.00 60.94 106 THR A O 1
ATOM 849 N N . ARG A 1 107 ? 26.894 -26.753 -14.653 1.00 60.19 107 ARG A N 1
ATOM 850 C CA . ARG A 1 107 ? 28.287 -26.489 -15.045 1.00 60.19 107 ARG A CA 1
ATOM 851 C C . ARG A 1 107 ? 28.450 -26.233 -16.551 1.00 60.19 107 ARG A C 1
ATOM 853 O O . ARG A 1 107 ? 29.175 -25.313 -16.924 1.00 60.19 107 ARG A O 1
ATOM 860 N N . SER A 1 108 ? 27.780 -27.003 -17.410 1.00 61.25 108 SER A N 1
ATOM 861 C CA . SER A 1 108 ? 27.802 -26.803 -18.868 1.00 61.25 108 SER A CA 1
ATOM 862 C C . SER A 1 108 ? 27.087 -25.522 -19.312 1.00 61.25 108 SER A C 1
ATOM 864 O O . SER A 1 108 ? 27.651 -24.788 -20.117 1.00 61.25 108 SER A O 1
ATOM 866 N N . SER A 1 109 ? 25.911 -25.204 -18.761 1.00 61.19 109 SER A N 1
ATOM 867 C CA . SER A 1 109 ? 25.193 -23.950 -19.034 1.00 61.19 109 SER A CA 1
ATOM 868 C C . SER A 1 109 ? 26.003 -22.739 -18.567 1.00 61.19 109 SER A C 1
ATOM 870 O O . SER A 1 109 ? 26.163 -21.785 -19.320 1.00 61.19 109 SER A O 1
ATOM 872 N N . ALA A 1 110 ? 26.618 -22.800 -17.379 1.00 64.62 110 ALA A N 1
ATOM 873 C CA . ALA A 1 110 ? 27.503 -21.738 -16.896 1.00 64.62 110 ALA A CA 1
ATOM 874 C C . ALA A 1 110 ? 28.752 -21.551 -17.780 1.00 64.62 110 ALA A C 1
ATOM 876 O O . ALA A 1 110 ? 29.230 -20.433 -17.955 1.00 64.62 110 ALA A O 1
ATOM 877 N N . ASN A 1 111 ? 29.287 -22.633 -18.355 1.00 67.88 111 ASN A N 1
ATOM 878 C CA . ASN A 1 111 ? 30.389 -22.551 -19.315 1.00 67.88 111 ASN A CA 1
ATOM 879 C C . ASN A 1 111 ? 29.946 -21.984 -20.669 1.00 67.88 111 ASN A C 1
ATOM 881 O O . ASN A 1 111 ? 30.695 -21.220 -21.270 1.00 67.88 111 ASN A O 1
ATOM 885 N N . TRP A 1 112 ? 28.738 -22.307 -21.132 1.00 65.81 112 TRP A N 1
ATOM 886 C CA . TRP A 1 112 ? 28.170 -21.715 -22.341 1.00 65.81 112 TRP A CA 1
ATOM 887 C C . TRP A 1 112 ? 27.951 -20.206 -22.177 1.00 65.81 112 TRP A C 1
ATOM 889 O O . TRP A 1 112 ? 28.403 -19.444 -23.023 1.00 65.81 112 TRP A O 1
ATOM 899 N N . LEU A 1 113 ? 27.389 -19.763 -21.046 1.00 65.75 113 LEU A N 1
ATOM 900 C CA . LEU A 1 113 ? 27.227 -18.337 -20.728 1.00 65.75 113 LEU A CA 1
ATOM 901 C C . LEU A 1 113 ? 28.558 -17.585 -20.677 1.00 65.75 113 LEU A C 1
ATOM 903 O O . LEU A 1 113 ? 28.649 -16.471 -21.179 1.00 65.75 113 LEU A O 1
ATOM 907 N N . ARG A 1 114 ? 29.604 -18.194 -20.101 1.00 65.12 114 ARG A N 1
ATOM 908 C CA . ARG A 1 114 ? 30.957 -17.611 -20.097 1.00 65.12 114 ARG A CA 1
ATOM 909 C C . A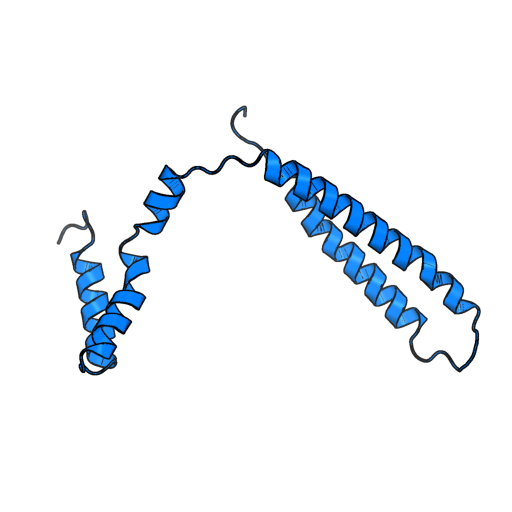RG A 1 114 ? 31.522 -17.443 -21.507 1.00 65.12 114 ARG A C 1
ATOM 911 O O . ARG A 1 114 ? 32.135 -16.423 -21.788 1.00 65.12 114 ARG A O 1
ATOM 918 N N . ASN A 1 115 ? 31.279 -18.407 -22.390 1.00 64.81 115 ASN A N 1
ATOM 919 C CA . ASN A 1 115 ? 31.792 -18.387 -23.762 1.00 64.81 115 ASN A CA 1
ATOM 920 C C . ASN A 1 115 ? 30.930 -17.557 -24.732 1.00 64.81 115 ASN A C 1
ATOM 922 O O . ASN A 1 115 ? 31.406 -17.203 -25.806 1.00 64.81 115 ASN A O 1
ATOM 926 N N . ALA A 1 116 ? 29.677 -17.263 -24.375 1.00 61.19 116 ALA A N 1
ATOM 927 C CA . ALA A 1 116 ? 28.736 -16.488 -25.183 1.00 61.19 116 ALA A CA 1
ATOM 928 C C . ALA A 1 116 ? 28.830 -14.967 -24.956 1.00 61.19 116 ALA A C 1
ATOM 930 O O . ALA A 1 116 ? 28.129 -14.218 -25.632 1.00 61.19 116 ALA A O 1
ATOM 931 N N . ARG A 1 117 ? 29.685 -14.492 -24.034 1.00 56.53 117 ARG A N 1
ATOM 932 C CA . ARG A 1 117 ? 29.936 -13.058 -23.809 1.00 56.53 117 ARG A CA 1
ATOM 933 C C . ARG A 1 117 ? 30.695 -12.453 -24.999 1.00 56.53 117 ARG A C 1
ATOM 935 O O . ARG A 1 117 ? 31.863 -12.794 -25.196 1.00 56.53 117 ARG A O 1
ATOM 942 N N . PRO A 1 118 ? 30.113 -11.521 -25.771 1.00 50.53 118 PRO A N 1
ATOM 943 C CA . PRO A 1 118 ? 30.871 -10.762 -26.752 1.00 50.53 118 PRO A CA 1
ATOM 944 C C . PRO A 1 118 ? 31.655 -9.672 -26.004 1.00 50.53 118 PRO A C 1
ATOM 946 O O . PRO A 1 118 ? 31.059 -8.707 -25.533 1.00 50.53 118 PRO A O 1
ATOM 949 N N . GLY A 1 119 ? 32.979 -9.825 -25.874 1.00 53.66 119 GLY A N 1
ATOM 950 C CA . GLY A 1 119 ? 33.873 -8.720 -25.491 1.00 53.66 119 GLY A CA 1
ATOM 951 C C . GLY A 1 119 ? 34.735 -8.867 -24.230 1.00 53.66 119 GLY A C 1
ATOM 952 O O . GLY A 1 119 ? 35.436 -7.913 -23.907 1.00 53.66 119 GLY A O 1
ATOM 953 N N . GLU A 1 120 ? 34.761 -10.007 -23.532 1.00 41.94 120 GLU A N 1
ATOM 954 C CA . GLU A 1 120 ? 35.824 -10.246 -22.535 1.00 41.94 120 GLU A CA 1
ATOM 955 C C . GLU A 1 120 ? 37.085 -10.782 -23.243 1.00 41.94 120 GLU A C 1
ATOM 957 O O . GLU A 1 120 ? 36.993 -11.786 -23.960 1.00 41.94 120 GLU A O 1
ATOM 962 N N . PRO A 1 121 ? 38.258 -10.125 -23.105 1.00 42.41 121 PRO A N 1
ATOM 963 C CA . PRO A 1 121 ? 39.505 -10.685 -23.602 1.00 42.41 121 PRO A CA 1
ATOM 964 C C . PRO A 1 121 ? 39.803 -11.976 -22.835 1.00 42.41 121 PRO A C 1
ATOM 966 O O . PRO A 1 121 ? 39.597 -12.051 -21.623 1.00 42.41 121 PRO A O 1
ATOM 969 N N . ARG A 1 122 ? 40.236 -12.992 -23.583 1.00 42.47 122 ARG A N 1
ATOM 970 C CA . ARG A 1 122 ? 40.693 -14.275 -23.041 1.00 42.47 122 ARG A CA 1
ATOM 971 C C . ARG A 1 122 ? 41.878 -14.096 -22.101 1.00 42.47 122 ARG A C 1
ATOM 973 O O . ARG A 1 122 ? 42.722 -13.224 -22.404 1.00 42.47 122 ARG A O 1
#

Foldseek 3Di:
DVPDDDPVLVVVLVVCVVLLVVLVVQQCVLPPPDDDDDDPSCVSNPPSVVVNVVSVVVSVVSVVVVVVPDDDPPVVVVVVVPQLVVCLVVQLVVVVVVDDDNVVRNVVSVVVNVVPDPDDDD

pLDDT: mean 84.45,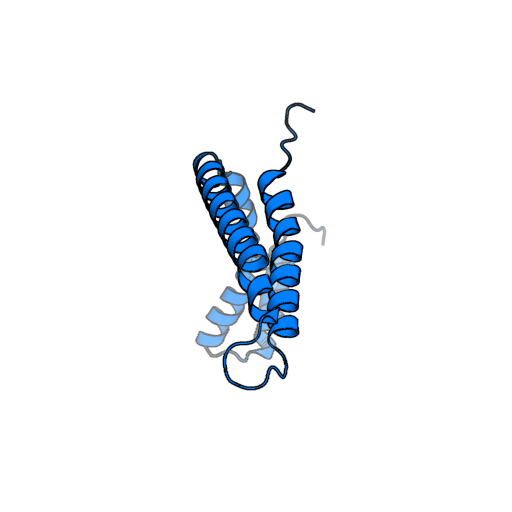 std 14.9, range [41.94, 98.12]

Secondary structure (DSSP, 8-state):
-TT----HHHHHHHHHHHHHHHHHHHHHHHHTTPPSS--GGGGGHHHHHHHHHHHHHHHHHHHHHHHHHPPP-HHHHHHHHT-TTTTHHHHHHHHHHTS--HHHHHHHHHHHHHHT-TT---

Sequence (122 aa):
MPQKKNPDMAELTRGKTGRLYGNLMSMLTTMKALPSSYNRDMQEDKEALFDSVDTIKNALELFAAMLRELKINRERMEAAATDPNLFATDLAEYLVKRECHFARRTRSSANWLRNARPGEPR